Protein AF-A0A1B7W4K6-F1 (afdb_monomer)

Structure (mmCIF, N/CA/C/O backbone):
data_AF-A0A1B7W4K6-F1
#
_entry.id   AF-A0A1B7W4K6-F1
#
loop_
_atom_site.group_PDB
_atom_site.id
_atom_site.type_symbol
_atom_site.label_atom_id
_atom_site.label_alt_id
_atom_site.label_comp_id
_atom_site.label_asym_id
_atom_site.label_entity_id
_atom_site.label_seq_id
_atom_site.pdbx_PDB_ins_code
_atom_site.Cartn_x
_atom_site.Cartn_y
_atom_site.Cartn_z
_atom_site.occupancy
_atom_site.B_iso_or_equiv
_atom_site.auth_seq_id
_atom_site.auth_comp_id
_atom_site.auth_asym_id
_atom_site.auth_atom_id
_atom_site.pdbx_PDB_model_num
ATOM 1 N N . PHE A 1 1 ? -7.281 11.413 16.976 1.00 72.00 1 PHE A N 1
ATOM 2 C CA . PHE A 1 1 ? -6.930 10.022 16.628 1.00 72.00 1 PHE A CA 1
ATOM 3 C C . PHE A 1 1 ? -8.136 9.398 15.951 1.00 72.00 1 PHE A C 1
ATOM 5 O O . PHE A 1 1 ? -9.255 9.763 16.291 1.00 72.00 1 PHE A O 1
ATOM 12 N N . ILE A 1 2 ? -7.921 8.533 14.966 1.00 81.50 2 ILE A N 1
ATOM 13 C CA . ILE A 1 2 ? -8.994 7.879 14.210 1.00 81.50 2 ILE A CA 1
ATOM 14 C C . ILE A 1 2 ? -8.909 6.388 14.510 1.00 81.50 2 ILE A C 1
ATOM 16 O O . ILE A 1 2 ? -7.849 5.793 14.327 1.00 81.50 2 ILE A O 1
AT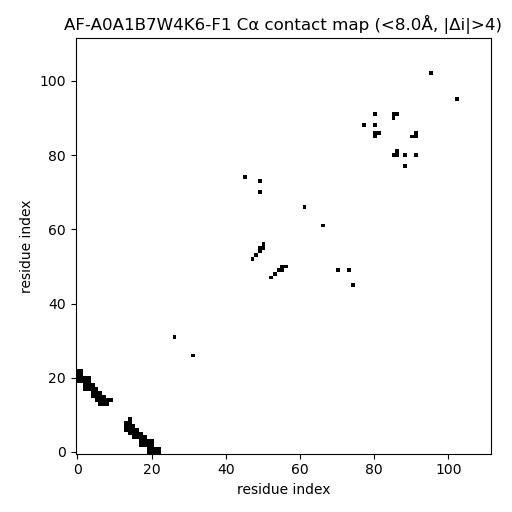OM 20 N N . LYS A 1 3 ? -10.002 5.807 15.005 1.00 87.81 3 LYS A N 1
ATOM 21 C CA . LYS A 1 3 ? -10.116 4.373 15.274 1.00 87.81 3 LYS A CA 1
ATOM 22 C C . LYS A 1 3 ? -10.771 3.710 14.068 1.00 87.81 3 LYS A C 1
ATOM 24 O O . LYS A 1 3 ? -11.837 4.145 13.646 1.00 87.81 3 LYS A O 1
ATOM 29 N N . VAL A 1 4 ? -10.137 2.678 13.529 1.00 85.88 4 VAL A N 1
ATOM 30 C CA . VAL A 1 4 ? -10.681 1.867 12.437 1.00 85.88 4 VAL A CA 1
ATOM 31 C C . VAL A 1 4 ? -10.759 0.431 12.913 1.00 85.88 4 VAL A C 1
ATOM 33 O O . VAL A 1 4 ? -9.755 -0.133 13.341 1.00 85.88 4 VAL A O 1
ATOM 36 N N . GLU A 1 5 ? -11.945 -0.152 12.824 1.00 88.81 5 GLU A N 1
ATOM 37 C CA . GLU A 1 5 ? -12.178 -1.560 13.118 1.00 88.81 5 GLU A CA 1
ATOM 38 C C . GLU A 1 5 ? -12.391 -2.300 11.803 1.00 88.81 5 GLU A C 1
ATOM 40 O O . GLU A 1 5 ? -13.123 -1.848 10.922 1.00 88.81 5 GLU A O 1
ATOM 45 N N . ARG A 1 6 ? -11.692 -3.419 11.642 1.00 86.19 6 ARG A N 1
ATOM 46 C CA . ARG A 1 6 ? -11.787 -4.296 10.479 1.00 86.19 6 ARG A CA 1
ATOM 47 C C . ARG A 1 6 ? -12.197 -5.664 10.975 1.00 86.19 6 ARG A C 1
ATOM 49 O O . ARG A 1 6 ? -11.535 -6.200 11.855 1.00 86.19 6 ARG A O 1
ATOM 56 N N . MET A 1 7 ? -13.241 -6.222 10.388 1.00 89.44 7 MET A N 1
ATOM 57 C CA . MET A 1 7 ? -13.713 -7.568 10.687 1.00 89.44 7 MET A CA 1
ATOM 58 C C . MET A 1 7 ? -13.906 -8.315 9.373 1.00 89.44 7 MET A C 1
ATOM 60 O O . MET A 1 7 ? -14.227 -7.700 8.354 1.00 89.44 7 MET A O 1
ATOM 64 N N . GLY A 1 8 ? -13.673 -9.620 9.372 1.00 90.44 8 GLY A N 1
ATOM 65 C CA . GLY A 1 8 ? -13.870 -10.443 8.187 1.00 90.44 8 GLY A CA 1
ATOM 66 C C . GLY A 1 8 ? -13.390 -11.870 8.387 1.00 90.44 8 GLY A C 1
ATOM 67 O O . GLY A 1 8 ? -13.046 -12.277 9.492 1.00 90.44 8 GLY A O 1
ATOM 68 N N . PHE A 1 9 ? -13.322 -12.617 7.289 1.00 90.44 9 PHE A N 1
ATOM 69 C CA . PHE A 1 9 ? -12.895 -14.012 7.285 1.00 90.44 9 PHE A CA 1
ATOM 70 C C . PHE A 1 9 ? -11.647 -14.188 6.418 1.00 90.44 9 PHE A C 1
ATOM 72 O O . PHE A 1 9 ? -11.553 -13.650 5.315 1.00 90.44 9 PHE A O 1
ATOM 79 N N . ARG A 1 10 ? -10.668 -14.943 6.921 1.00 85.19 10 ARG A N 1
ATOM 80 C CA . ARG A 1 10 ? -9.522 -15.451 6.156 1.00 85.19 10 ARG A CA 1
ATOM 81 C C . ARG A 1 10 ? -9.632 -16.973 6.110 1.00 85.19 10 ARG A C 1
ATOM 83 O O . ARG A 1 10 ? -9.233 -17.651 7.057 1.00 85.19 10 ARG A O 1
ATOM 90 N N . GLY A 1 11 ? -10.201 -17.495 5.024 1.00 87.62 11 GLY A N 1
ATOM 91 C CA . GLY A 1 11 ? -10.673 -18.884 4.985 1.00 87.62 11 GLY A CA 1
ATOM 92 C C . GLY A 1 11 ? -11.790 -19.078 6.012 1.00 87.62 11 GLY A C 1
ATOM 93 O O . GLY A 1 11 ? -12.669 -18.230 6.108 1.00 87.62 11 GLY A O 1
ATOM 94 N N . ASP A 1 12 ? -11.693 -20.119 6.838 1.00 89.88 12 ASP A N 1
ATOM 95 C CA . ASP A 1 12 ? -12.683 -20.411 7.892 1.00 89.88 12 ASP A CA 1
ATOM 96 C C . ASP A 1 12 ? -12.418 -19.680 9.221 1.00 89.88 12 ASP A C 1
ATOM 98 O O . ASP A 1 12 ? -13.122 -19.893 10.207 1.00 89.88 12 ASP A O 1
ATOM 102 N N . LYS A 1 13 ? -11.382 -18.833 9.292 1.00 87.56 13 LYS A N 1
ATOM 103 C CA . LYS A 1 13 ? -11.037 -18.095 10.515 1.00 87.56 13 LYS A CA 1
ATOM 104 C C . LYS A 1 13 ? -11.532 -16.660 10.442 1.00 87.56 13 LYS A C 1
ATOM 106 O O . LYS A 1 13 ? -11.117 -15.899 9.566 1.00 87.56 13 LYS A O 1
ATOM 111 N N . GLU A 1 14 ? -12.366 -16.284 11.402 1.00 92.56 14 GLU A N 1
ATOM 112 C CA . GLU A 1 14 ? -12.731 -14.891 11.629 1.00 92.56 14 GLU A CA 1
ATOM 113 C C . GLU A 1 14 ? -11.513 -14.104 12.132 1.00 92.56 14 GLU A C 1
ATOM 115 O O . GLU A 1 14 ? -10.691 -14.606 12.905 1.00 92.56 14 GLU A O 1
ATOM 120 N N . TYR A 1 15 ? -11.383 -12.862 11.682 1.00 91.75 15 TYR A N 1
ATOM 121 C CA . TYR A 1 15 ? -10.427 -11.917 12.226 1.00 91.75 15 TYR A CA 1
ATOM 122 C C . TYR A 1 15 ? -11.127 -10.605 12.560 1.00 91.75 15 TYR A C 1
ATOM 124 O O . TYR A 1 15 ? -11.995 -10.137 11.826 1.00 91.75 15 TYR A O 1
ATOM 132 N N . SER A 1 16 ? -10.687 -9.990 13.654 1.00 91.69 16 SER A N 1
ATOM 133 C CA . SER A 1 16 ? -11.046 -8.631 14.036 1.00 91.69 16 SER A CA 1
ATOM 134 C C . SER A 1 16 ? -9.770 -7.875 14.386 1.00 91.69 16 SER A C 1
ATOM 136 O O . SER A 1 16 ? -8.888 -8.403 15.066 1.00 91.69 16 SER A O 1
ATOM 138 N N . GLN A 1 17 ? -9.631 -6.659 13.867 1.00 88.88 17 GLN A N 1
ATOM 139 C CA . GLN A 1 17 ? -8.459 -5.822 14.070 1.00 88.88 17 GLN A CA 1
ATOM 140 C C . GLN A 1 17 ? -8.872 -4.372 14.298 1.00 88.88 17 GLN A C 1
ATOM 142 O O . GLN A 1 17 ? -9.590 -3.785 13.490 1.00 88.88 17 GLN A O 1
ATOM 147 N N . THR A 1 18 ? -8.327 -3.775 15.355 1.00 89.31 18 THR A N 1
ATOM 148 C CA . THR A 1 18 ? -8.485 -2.352 15.663 1.00 89.31 18 THR A CA 1
ATOM 149 C C . THR A 1 18 ? -7.180 -1.620 15.385 1.00 89.31 18 THR A C 1
ATOM 151 O O . THR A 1 18 ? -6.132 -1.982 15.916 1.00 89.31 18 THR A O 1
ATOM 154 N N . LEU A 1 19 ? -7.244 -0.579 14.559 1.00 85.88 19 LEU A N 1
ATOM 155 C CA . LEU A 1 19 ? -6.113 0.247 14.144 1.00 85.88 19 LEU A CA 1
ATOM 156 C C . LEU A 1 19 ? -6.350 1.697 14.568 1.00 85.88 19 LEU A C 1
ATOM 158 O O . LEU A 1 19 ? -7.459 2.219 14.437 1.00 85.88 19 LEU A O 1
ATOM 162 N N . TYR A 1 20 ? -5.294 2.356 15.040 1.00 86.38 20 TYR A N 1
ATOM 163 C CA . TYR A 1 20 ? -5.326 3.765 15.416 1.00 86.38 20 TYR A CA 1
ATOM 164 C C . TYR A 1 20 ? -4.448 4.570 14.467 1.00 86.38 20 TYR A C 1
ATOM 166 O O . TYR A 1 20 ? -3.248 4.330 14.368 1.00 86.38 20 TYR A O 1
ATOM 174 N N . TYR A 1 21 ? -5.049 5.547 13.793 1.00 81.62 21 TYR A N 1
ATOM 175 C CA . TYR A 1 21 ? -4.348 6.441 12.883 1.00 81.62 21 TYR A CA 1
ATOM 176 C C . TYR A 1 21 ? -4.249 7.855 13.454 1.00 81.62 21 TYR A C 1
ATOM 178 O O . TYR A 1 21 ? -5.183 8.385 14.074 1.00 81.62 21 TYR A O 1
ATOM 186 N N . ILE A 1 22 ? -3.108 8.488 13.192 1.00 85.19 22 ILE A N 1
ATOM 187 C CA . ILE A 1 22 ? -2.867 9.903 13.458 1.00 85.19 22 ILE A CA 1
ATOM 188 C C . ILE A 1 22 ? -2.847 10.610 12.105 1.00 85.19 22 ILE A C 1
ATOM 190 O O . ILE A 1 22 ? -2.096 10.233 11.212 1.00 85.19 22 ILE A O 1
ATOM 194 N N . SER A 1 23 ? -3.692 11.626 11.948 1.00 80.88 23 SER A N 1
ATOM 195 C CA . SER A 1 23 ? -3.705 12.477 10.761 1.00 80.88 23 SER A CA 1
ATOM 196 C C . SER A 1 23 ? -3.699 13.936 11.189 1.00 80.88 23 SER A C 1
ATOM 198 O O . SER A 1 23 ? -4.390 14.310 12.137 1.00 80.88 23 SER A O 1
ATOM 200 N N . SER A 1 24 ? -2.926 14.754 10.479 1.00 83.81 24 SER A N 1
ATOM 201 C CA . SER A 1 24 ? -2.920 16.211 10.624 1.00 83.81 24 SER A CA 1
ATOM 202 C C . SER A 1 24 ? -4.136 16.872 9.969 1.00 83.81 24 SER A C 1
ATOM 204 O O . SER A 1 24 ? -4.435 18.030 10.253 1.00 83.81 24 SER A O 1
ATOM 206 N N . LYS A 1 25 ? -4.864 16.148 9.109 1.00 79.50 25 LYS A N 1
ATOM 207 C CA . LYS A 1 25 ? -6.076 16.635 8.446 1.00 79.50 25 LYS A CA 1
ATOM 208 C C . LYS A 1 25 ? -7.319 16.114 9.158 1.00 79.50 25 LYS A C 1
ATOM 210 O O . LYS A 1 25 ? -7.426 14.928 9.464 1.00 79.50 25 LYS A O 1
ATOM 215 N N . LYS A 1 26 ? -8.297 16.998 9.363 1.00 77.94 26 LYS A N 1
ATOM 216 C CA . LYS A 1 26 ? -9.655 16.606 9.754 1.00 77.94 26 LYS A CA 1
ATOM 217 C C . LYS A 1 26 ? -10.409 16.177 8.495 1.00 77.94 26 LYS A C 1
ATOM 219 O O . LYS A 1 26 ? -10.856 17.022 7.729 1.00 77.94 26 LYS A O 1
ATOM 224 N N . LEU A 1 27 ? -10.480 14.871 8.261 1.00 80.69 27 LEU A N 1
ATOM 225 C CA . LEU A 1 27 ? -11.241 14.260 7.169 1.00 80.69 27 LEU A CA 1
ATOM 226 C C . LEU A 1 27 ? -12.494 13.585 7.736 1.00 80.69 27 LEU A C 1
ATOM 228 O O . LEU A 1 27 ? -12.501 13.179 8.899 1.00 80.69 27 LEU A O 1
ATOM 232 N N . THR A 1 28 ? -13.542 13.455 6.922 1.00 84.25 28 THR A N 1
ATOM 233 C CA . THR A 1 28 ? -14.696 12.619 7.279 1.00 84.25 28 THR A CA 1
ATOM 234 C C . THR A 1 28 ? -14.281 11.147 7.323 1.00 84.25 28 THR A C 1
ATOM 236 O O . THR A 1 28 ? -13.298 10.747 6.688 1.00 84.25 28 THR A O 1
ATOM 239 N N . ALA A 1 29 ? -15.023 10.332 8.077 1.00 83.00 29 ALA A N 1
ATOM 240 C CA . ALA A 1 29 ? -14.728 8.906 8.213 1.00 83.00 29 ALA A CA 1
ATOM 241 C C . ALA A 1 29 ? -14.721 8.181 6.855 1.00 83.00 29 ALA A C 1
ATOM 243 O O . ALA A 1 29 ? -13.845 7.353 6.619 1.00 83.00 29 ALA A O 1
ATOM 244 N N . GLU A 1 30 ? -15.629 8.539 5.942 1.00 84.38 30 GLU A N 1
ATOM 245 C CA . GLU A 1 30 ? -15.726 7.932 4.606 1.00 84.38 30 GLU A CA 1
ATOM 246 C C . GLU A 1 30 ? -14.495 8.235 3.748 1.00 84.38 30 GLU A C 1
ATOM 248 O O . GLU A 1 30 ? -13.872 7.321 3.208 1.00 84.38 30 GLU A O 1
ATOM 253 N N . ILE A 1 31 ? -14.088 9.507 3.678 1.00 85.00 31 ILE A N 1
ATOM 254 C CA . ILE A 1 31 ? -12.909 9.922 2.906 1.00 85.00 31 ILE A CA 1
ATOM 255 C C . ILE A 1 31 ? -11.651 9.272 3.486 1.00 85.00 31 ILE A C 1
ATOM 257 O O . ILE A 1 31 ? -10.766 8.841 2.748 1.00 85.00 31 ILE A O 1
ATOM 261 N N . PHE A 1 32 ? -11.560 9.173 4.813 1.00 85.62 32 PHE A N 1
ATOM 262 C CA . PHE A 1 32 ? -10.427 8.528 5.462 1.00 85.62 32 PHE A CA 1
ATOM 263 C C . PHE A 1 32 ? -10.383 7.020 5.187 1.00 85.62 32 PHE A C 1
ATOM 265 O O . PHE A 1 32 ? -9.318 6.488 4.879 1.00 85.62 32 PHE A O 1
ATOM 272 N N . ALA A 1 33 ? -11.531 6.340 5.237 1.00 84.38 33 ALA A N 1
ATOM 273 C CA . ALA A 1 33 ? -11.640 4.926 4.896 1.00 84.38 33 ALA A CA 1
ATOM 274 C C . ALA A 1 33 ? -11.236 4.668 3.438 1.00 84.38 33 ALA A C 1
ATOM 276 O O . ALA A 1 33 ? -10.440 3.764 3.182 1.00 84.38 33 ALA A O 1
ATOM 277 N N . GLN A 1 34 ? -11.696 5.503 2.501 1.00 86.38 34 GLN A N 1
ATOM 278 C CA . GLN A 1 34 ? -11.281 5.430 1.100 1.00 86.38 34 GLN A CA 1
ATOM 279 C C . GLN A 1 34 ? -9.766 5.622 0.960 1.00 86.38 34 GLN A C 1
ATOM 281 O O . GLN A 1 34 ? -9.102 4.824 0.304 1.00 86.38 34 GLN A O 1
ATOM 286 N N . LYS A 1 35 ? -9.186 6.625 1.630 1.00 84.88 35 LYS A N 1
ATOM 287 C CA . LYS A 1 35 ? -7.734 6.861 1.603 1.00 84.88 35 LYS A CA 1
ATOM 288 C C . LYS A 1 35 ? -6.935 5.699 2.183 1.00 84.88 35 LYS A C 1
ATOM 290 O O . LYS A 1 35 ? -5.884 5.372 1.643 1.00 84.88 35 LYS A O 1
ATOM 295 N N . ILE A 1 36 ? -7.422 5.058 3.245 1.00 84.25 36 ILE A N 1
ATOM 296 C CA . ILE A 1 36 ? -6.810 3.840 3.790 1.00 84.25 36 ILE A CA 1
ATOM 297 C C . ILE A 1 36 ? -6.833 2.714 2.753 1.00 84.25 36 ILE A C 1
ATOM 299 O O . ILE A 1 36 ? -5.822 2.038 2.585 1.00 84.25 36 ILE A O 1
ATOM 303 N N . GLN A 1 37 ? -7.962 2.501 2.073 1.00 83.81 37 GLN A N 1
ATOM 304 C CA . GLN A 1 37 ? -8.082 1.460 1.048 1.00 83.81 37 GLN A CA 1
ATOM 305 C C . GLN A 1 37 ? -7.161 1.737 -0.148 1.00 83.81 37 GLN A C 1
ATOM 307 O O . GLN A 1 37 ? -6.416 0.851 -0.560 1.00 83.81 37 GLN A O 1
ATOM 312 N N . GLU A 1 38 ? -7.148 2.973 -0.654 1.00 82.62 38 GLU A N 1
ATOM 313 C CA . GLU A 1 38 ? -6.237 3.414 -1.718 1.00 82.62 38 GLU A CA 1
ATOM 314 C C . GLU A 1 38 ? -4.771 3.214 -1.320 1.00 82.62 38 GLU A C 1
ATOM 316 O O . GLU A 1 38 ? -3.976 2.687 -2.097 1.00 82.62 38 GLU A O 1
ATOM 321 N N . HIS A 1 39 ? -4.409 3.591 -0.092 1.00 79.50 39 HIS A N 1
ATOM 322 C CA . HIS A 1 39 ? -3.052 3.420 0.413 1.00 79.50 39 HIS A CA 1
ATOM 323 C C . HIS A 1 39 ? -2.657 1.943 0.486 1.00 79.50 39 HIS A C 1
ATOM 325 O O . HIS A 1 39 ? -1.575 1.578 0.032 1.00 79.50 39 HIS A O 1
ATOM 331 N N . TRP A 1 40 ? -3.556 1.089 0.980 1.00 79.81 40 TRP A N 1
ATOM 332 C CA . TRP A 1 40 ? -3.315 -0.349 1.068 1.00 79.81 40 TRP A CA 1
ATOM 333 C C . TRP A 1 40 ? -3.120 -0.983 -0.314 1.00 79.81 40 TRP A C 1
ATOM 335 O O . TRP A 1 40 ? -2.252 -1.832 -0.481 1.00 79.81 40 TRP A O 1
ATOM 345 N N . LEU A 1 41 ? -3.865 -0.536 -1.331 1.00 74.12 41 LEU A N 1
ATOM 346 C CA . LEU A 1 41 ? -3.663 -0.979 -2.714 1.00 74.12 41 LEU A CA 1
ATOM 347 C C . LEU A 1 41 ? -2.272 -0.605 -3.242 1.00 74.12 41 LEU A C 1
ATOM 349 O O . LEU A 1 41 ? -1.625 -1.431 -3.885 1.00 74.12 41 LEU A O 1
ATOM 353 N N . ILE A 1 42 ? -1.798 0.612 -2.961 1.00 72.69 42 ILE A N 1
ATOM 354 C CA . ILE A 1 42 ? -0.464 1.074 -3.372 1.00 72.69 42 ILE A CA 1
ATOM 355 C C . ILE A 1 42 ? 0.624 0.258 -2.669 1.00 72.69 42 ILE A C 1
ATOM 357 O O . ILE A 1 42 ? 1.539 -0.236 -3.327 1.00 72.69 42 ILE A O 1
ATOM 361 N N . GLU A 1 43 ? 0.522 0.103 -1.350 1.00 71.44 43 GLU A N 1
ATOM 362 C CA . GLU A 1 43 ? 1.489 -0.640 -0.542 1.00 71.44 43 GLU A CA 1
ATOM 363 C C . GLU A 1 43 ? 1.540 -2.115 -0.958 1.00 71.44 43 GLU A C 1
ATOM 365 O O . GLU A 1 43 ? 2.623 -2.646 -1.185 1.00 71.44 43 GLU A O 1
ATOM 370 N N . ASN A 1 44 ? 0.385 -2.749 -1.178 1.00 73.38 44 ASN A N 1
ATOM 371 C CA . ASN A 1 44 ? 0.301 -4.141 -1.615 1.00 73.38 44 ASN A CA 1
ATOM 372 C C . ASN A 1 44 ? 0.901 -4.356 -3.016 1.00 73.38 44 ASN A C 1
ATOM 374 O O . ASN A 1 44 ? 1.595 -5.344 -3.243 1.00 73.38 44 ASN A O 1
ATOM 378 N N . GLN A 1 45 ? 0.687 -3.422 -3.951 1.00 70.56 45 GLN A N 1
ATOM 379 C CA . GLN A 1 45 ? 1.339 -3.473 -5.265 1.00 70.56 45 GLN A CA 1
ATOM 380 C C . GLN A 1 45 ? 2.859 -3.350 -5.142 1.00 70.56 45 GLN A C 1
ATOM 382 O O . GLN A 1 45 ? 3.581 -4.078 -5.810 1.00 70.56 45 GLN A O 1
ATOM 387 N N . VAL A 1 46 ? 3.357 -2.448 -4.294 1.00 73.00 46 VAL A N 1
ATOM 388 C CA . VAL A 1 46 ? 4.802 -2.278 -4.089 1.00 73.00 46 VAL A CA 1
ATOM 389 C C . VAL A 1 46 ? 5.412 -3.509 -3.409 1.00 73.00 46 VAL A C 1
ATOM 391 O O . VAL A 1 46 ? 6.462 -3.976 -3.847 1.00 73.00 46 VAL A O 1
ATOM 394 N N . HIS A 1 47 ? 4.758 -4.056 -2.382 1.00 70.88 47 HIS A N 1
ATOM 395 C CA . HIS A 1 47 ? 5.225 -5.241 -1.657 1.00 70.88 47 HIS A CA 1
ATOM 396 C C . HIS A 1 47 ? 5.263 -6.482 -2.535 1.00 70.88 47 HIS A C 1
ATOM 398 O O . HIS A 1 47 ? 6.300 -7.127 -2.620 1.00 70.88 47 HIS A O 1
ATOM 404 N N . TRP A 1 48 ? 4.191 -6.766 -3.279 1.00 71.00 48 TRP A N 1
ATOM 405 C CA . TRP A 1 48 ? 4.159 -7.936 -4.156 1.00 71.00 48 TRP A CA 1
ATOM 406 C C . 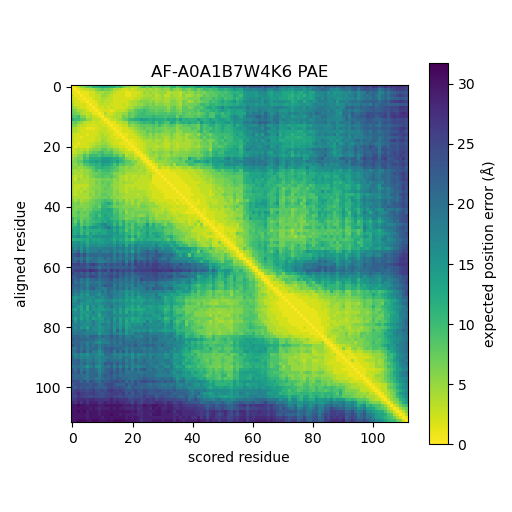TRP A 1 48 ? 5.324 -7.944 -5.155 1.00 71.00 48 TRP A C 1
ATOM 408 O O . TRP A 1 48 ? 5.904 -8.987 -5.441 1.00 71.00 48 TRP A O 1
ATOM 418 N N . VAL A 1 49 ? 5.717 -6.774 -5.659 1.00 69.81 49 VAL A N 1
ATOM 419 C CA . VAL A 1 49 ? 6.852 -6.650 -6.581 1.00 69.81 49 VAL A CA 1
ATOM 420 C C . VAL A 1 49 ? 8.175 -6.931 -5.881 1.00 69.81 49 VAL A C 1
ATOM 422 O O . VAL A 1 49 ? 9.006 -7.656 -6.429 1.00 69.81 49 VAL A O 1
ATOM 425 N N . LYS A 1 50 ? 8.372 -6.393 -4.676 1.00 70.69 50 LYS A N 1
ATOM 426 C CA . LYS A 1 50 ? 9.568 -6.655 -3.864 1.00 70.69 50 LYS A CA 1
ATOM 427 C C . LYS A 1 50 ? 9.696 -8.140 -3.518 1.00 70.69 50 LYS A C 1
ATOM 429 O O . LYS A 1 50 ? 10.737 -8.749 -3.767 1.00 70.69 50 LYS A O 1
ATOM 434 N N . ASP A 1 51 ? 8.601 -8.743 -3.078 1.00 67.81 51 ASP A N 1
ATOM 435 C CA . ASP A 1 51 ? 8.584 -10.116 -2.585 1.00 67.81 51 ASP A CA 1
ATOM 436 C C . ASP A 1 51 ? 8.669 -11.140 -3.730 1.00 67.81 51 ASP A C 1
ATOM 438 O O . ASP A 1 51 ? 9.385 -12.134 -3.624 1.00 67.81 51 ASP A O 1
ATOM 442 N N . VAL A 1 52 ? 7.976 -10.909 -4.855 1.00 66.12 52 VAL A N 1
ATOM 443 C CA . VAL A 1 52 ? 7.848 -11.899 -5.945 1.00 66.12 52 VAL A CA 1
ATOM 444 C C . VAL A 1 52 ? 8.827 -11.668 -7.092 1.00 66.12 52 VAL A C 1
ATOM 446 O O . VAL A 1 52 ? 9.392 -12.630 -7.611 1.00 66.12 52 VAL A O 1
ATOM 449 N N . ILE A 1 53 ? 9.028 -10.419 -7.519 1.00 66.62 53 ILE A N 1
ATOM 450 C CA . ILE A 1 53 ? 9.893 -10.112 -8.670 1.00 66.62 53 ILE A CA 1
ATOM 451 C C . ILE A 1 53 ? 11.344 -9.976 -8.225 1.00 66.62 53 ILE A C 1
ATOM 453 O O . ILE A 1 53 ? 12.241 -10.498 -8.884 1.00 66.62 53 ILE A O 1
ATOM 457 N N . PHE A 1 54 ? 11.570 -9.298 -7.102 1.00 64.50 54 PHE A N 1
ATOM 458 C CA . PHE A 1 54 ? 12.911 -9.102 -6.562 1.00 64.50 54 PHE A CA 1
ATOM 459 C C . PHE A 1 54 ? 13.318 -10.161 -5.536 1.00 64.50 54 PHE A C 1
ATOM 461 O O . PHE A 1 54 ? 14.498 -10.244 -5.198 1.00 64.50 54 PHE A O 1
ATOM 468 N N . ASN A 1 55 ? 12.380 -11.029 -5.128 1.00 65.56 55 ASN A N 1
ATOM 469 C CA . ASN A 1 55 ? 12.642 -12.210 -4.308 1.00 65.56 55 ASN A CA 1
ATOM 470 C C . ASN A 1 55 ? 13.381 -11.857 -3.001 1.00 65.56 55 ASN A C 1
ATOM 472 O O . ASN A 1 55 ? 14.200 -12.642 -2.517 1.00 65.56 55 ASN A O 1
ATOM 476 N N . GLU A 1 56 ? 13.102 -10.663 -2.461 1.00 61.09 56 GLU A N 1
ATOM 477 C CA . GLU A 1 56 ? 13.772 -10.086 -1.290 1.00 61.09 56 GLU A CA 1
ATOM 478 C C . GLU A 1 56 ? 13.647 -11.025 -0.080 1.00 61.09 56 GLU A C 1
ATOM 480 O O . GLU A 1 56 ? 14.652 -11.363 0.542 1.00 61.09 56 GLU A O 1
ATOM 485 N N . ASP A 1 57 ? 12.460 -11.603 0.128 1.00 59.28 57 ASP A N 1
ATOM 486 C CA . ASP A 1 57 ? 12.177 -12.587 1.183 1.00 59.28 57 ASP A CA 1
ATOM 487 C C . ASP A 1 57 ? 13.023 -13.873 1.101 1.00 59.28 57 ASP A C 1
ATOM 489 O O . ASP A 1 57 ? 13.266 -14.532 2.116 1.00 59.28 57 ASP A O 1
ATOM 493 N N . LYS A 1 58 ? 13.489 -14.260 -0.095 1.00 53.50 58 LYS A N 1
ATOM 494 C CA . LYS A 1 58 ? 14.373 -15.430 -0.272 1.00 53.50 58 LYS A CA 1
ATOM 495 C C . LYS A 1 58 ? 15.846 -15.049 -0.371 1.00 53.50 58 LYS A C 1
ATOM 497 O O . LYS A 1 58 ? 16.696 -15.944 -0.421 1.00 53.50 58 LYS A O 1
ATOM 502 N N . SER A 1 59 ? 16.172 -13.759 -0.415 1.00 56.47 59 SER A N 1
ATOM 503 C CA . SER A 1 59 ? 17.557 -13.318 -0.401 1.00 56.47 59 SER A CA 1
ATOM 504 C C . SER A 1 59 ? 18.144 -13.590 0.984 1.00 56.47 59 SER A C 1
ATOM 506 O O . SER A 1 59 ? 17.682 -13.094 2.007 1.00 56.47 59 SER A O 1
ATOM 508 N N . ARG A 1 60 ? 19.190 -14.422 1.046 1.00 55.16 60 ARG A N 1
ATOM 509 C CA . ARG A 1 60 ? 19.901 -14.770 2.295 1.00 55.16 60 ARG A CA 1
ATOM 510 C C . ARG A 1 60 ? 20.663 -13.586 2.911 1.00 55.16 60 ARG A C 1
ATOM 512 O O . ARG A 1 60 ? 21.249 -13.729 3.983 1.00 55.16 60 ARG A O 1
ATOM 519 N N . ILE A 1 61 ? 20.678 -12.440 2.234 1.00 56.03 61 ILE A N 1
ATOM 520 C CA . ILE A 1 61 ? 21.383 -11.228 2.638 1.00 56.03 61 ILE A CA 1
ATOM 521 C C . ILE A 1 61 ? 20.481 -10.454 3.605 1.00 56.03 61 ILE A C 1
ATOM 523 O O . ILE A 1 61 ? 19.823 -9.500 3.227 1.00 56.03 61 ILE A O 1
ATOM 527 N N . LYS A 1 62 ? 20.444 -10.869 4.876 1.00 54.88 62 LYS A N 1
ATOM 528 C CA . LYS A 1 62 ? 19.792 -10.103 5.953 1.00 54.88 62 LYS A CA 1
ATOM 529 C C . LYS A 1 62 ? 20.706 -8.975 6.422 1.00 54.88 62 LYS A C 1
ATOM 531 O O . LYS A 1 62 ? 21.276 -9.048 7.510 1.00 54.88 62 LYS A O 1
ATOM 536 N N . ASN A 1 63 ? 20.883 -7.951 5.597 1.00 59.94 63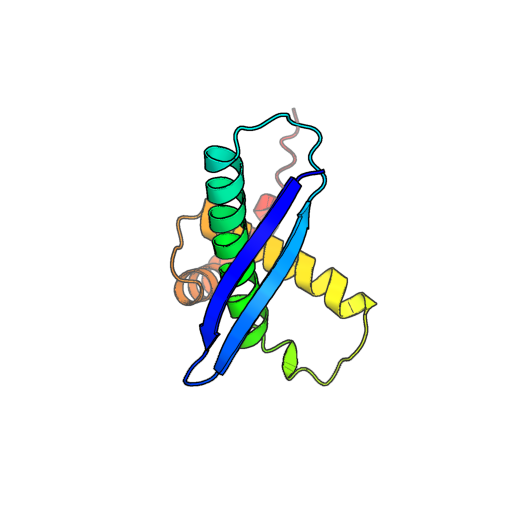 ASN A N 1
ATOM 537 C CA . ASN A 1 63 ? 21.543 -6.725 6.026 1.00 59.94 63 ASN A CA 1
ATOM 538 C C . ASN A 1 63 ? 20.550 -5.568 5.909 1.00 59.94 63 ASN A C 1
ATOM 540 O O . ASN A 1 63 ? 20.251 -5.119 4.809 1.00 59.94 63 ASN A O 1
ATOM 544 N N . LYS A 1 64 ? 20.081 -5.060 7.056 1.00 58.22 64 LYS A N 1
ATOM 545 C CA . LYS A 1 64 ? 19.073 -3.988 7.134 1.00 58.22 64 LYS A CA 1
ATOM 546 C C . LYS A 1 64 ? 19.467 -2.719 6.366 1.00 58.22 64 LYS A C 1
ATOM 548 O O . LYS A 1 64 ? 18.591 -1.979 5.928 1.00 58.22 64 LYS A O 1
ATOM 553 N N . GLU A 1 65 ? 20.765 -2.454 6.200 1.00 58.91 65 GLU A N 1
ATOM 554 C CA . GLU A 1 65 ? 21.235 -1.332 5.378 1.00 58.91 65 GLU A CA 1
ATOM 555 C C . GLU A 1 65 ? 21.031 -1.568 3.878 1.00 58.91 65 GLU A C 1
ATOM 557 O O . GLU A 1 65 ? 20.795 -0.619 3.128 1.00 58.91 65 GLU A O 1
ATOM 562 N N . VAL A 1 66 ? 21.132 -2.822 3.437 1.00 61.62 66 VAL A N 1
ATOM 563 C CA . VAL A 1 66 ? 20.916 -3.224 2.045 1.00 61.62 66 VAL A CA 1
ATOM 564 C C . VAL A 1 66 ? 19.421 -3.219 1.738 1.00 61.62 66 VAL A C 1
ATOM 566 O O . VAL A 1 66 ? 19.042 -2.630 0.733 1.00 61.62 66 VAL A O 1
ATOM 569 N N . ASP A 1 67 ? 18.579 -3.734 2.639 1.00 63.16 67 ASP A N 1
ATOM 570 C CA . ASP A 1 67 ? 17.112 -3.755 2.486 1.00 63.16 67 ASP A CA 1
ATOM 571 C C . ASP A 1 67 ? 16.540 -2.335 2.302 1.00 63.16 67 ASP A C 1
ATOM 573 O O . ASP A 1 67 ? 15.759 -2.061 1.390 1.00 63.16 67 ASP A O 1
ATOM 577 N N .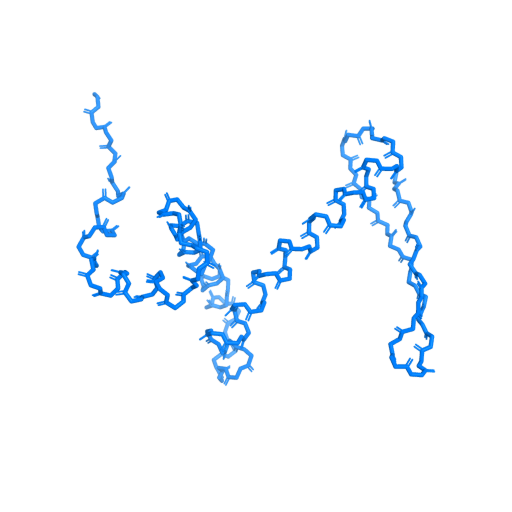 GLY A 1 68 ? 16.990 -1.370 3.117 1.00 64.81 68 GLY A N 1
ATOM 578 C CA . GLY A 1 68 ? 16.545 0.025 3.008 1.00 64.81 68 GLY A CA 1
ATOM 579 C C . GLY A 1 68 ? 16.936 0.687 1.680 1.00 64.81 68 GLY A C 1
ATOM 580 O O . GLY A 1 68 ? 16.108 1.336 1.034 1.00 64.81 68 GLY A O 1
ATOM 581 N N . LYS A 1 69 ? 18.186 0.493 1.238 1.00 72.06 69 LYS A N 1
ATOM 582 C CA . LYS A 1 69 ? 18.692 1.024 -0.043 1.00 72.06 69 LYS A CA 1
ATOM 583 C C . LYS A 1 69 ? 18.025 0.346 -1.240 1.00 72.06 69 LYS A C 1
ATOM 585 O O . LYS A 1 69 ? 17.713 1.002 -2.232 1.00 72.06 69 LYS A O 1
ATOM 590 N N . PHE A 1 70 ? 17.769 -0.951 -1.136 1.00 69.38 70 PHE A N 1
ATOM 591 C CA . PHE A 1 70 ? 17.107 -1.734 -2.167 1.00 69.38 70 PHE A CA 1
ATOM 592 C C . PHE A 1 70 ? 15.632 -1.348 -2.313 1.00 69.38 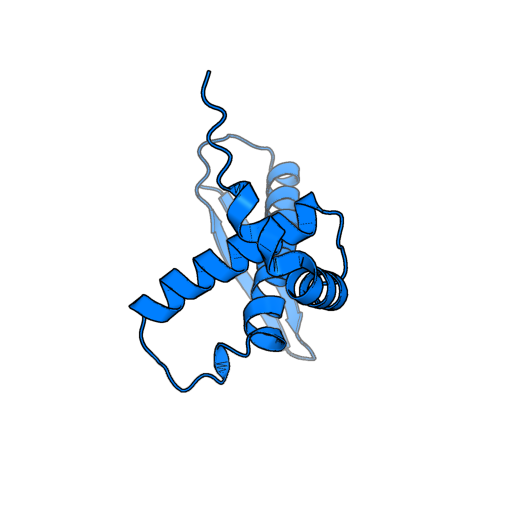70 PHE A C 1
ATOM 594 O O . PHE A 1 70 ? 15.157 -1.112 -3.420 1.00 69.38 70 PHE A O 1
ATOM 601 N N . SER A 1 71 ? 14.931 -1.152 -1.196 1.00 70.19 71 SER A N 1
ATOM 602 C CA . SER A 1 71 ? 13.556 -0.649 -1.166 1.00 70.19 71 SER A CA 1
ATOM 603 C C . SER A 1 71 ? 13.418 0.717 -1.860 1.00 70.19 71 SER A C 1
ATOM 605 O O . SER A 1 71 ? 12.466 0.934 -2.619 1.00 70.19 71 SER A O 1
ATOM 607 N N . LEU A 1 72 ? 14.392 1.616 -1.669 1.00 75.00 72 LEU A N 1
ATOM 608 C CA . LEU A 1 72 ? 14.494 2.893 -2.389 1.00 75.00 72 LEU A CA 1
ATOM 609 C C . LEU A 1 72 ? 14.708 2.692 -3.896 1.00 75.00 72 LEU A C 1
ATOM 611 O O . LEU A 1 72 ? 13.990 3.292 -4.694 1.00 75.00 72 LEU A O 1
ATOM 615 N N . LEU A 1 73 ? 15.638 1.815 -4.286 1.00 75.50 73 LEU A N 1
ATOM 616 C CA . LEU A 1 73 ? 15.919 1.500 -5.689 1.00 75.50 73 LEU A CA 1
ATOM 617 C C . LEU A 1 73 ? 14.689 0.922 -6.405 1.00 75.50 73 LEU A C 1
ATOM 619 O O . LEU A 1 73 ? 14.341 1.368 -7.495 1.00 75.50 73 LEU A O 1
ATOM 623 N N . VAL A 1 74 ? 13.987 -0.028 -5.784 1.00 76.44 74 VAL A N 1
ATOM 624 C CA . VAL A 1 74 ? 12.756 -0.610 -6.340 1.00 76.44 74 VAL A CA 1
ATOM 625 C C . VAL A 1 74 ? 11.669 0.454 -6.479 1.00 76.44 74 VAL A C 1
ATOM 627 O O . VAL A 1 74 ? 10.967 0.492 -7.488 1.00 76.44 74 VAL A O 1
ATOM 630 N N . THR A 1 75 ? 11.554 1.359 -5.506 1.00 78.50 75 THR A N 1
ATOM 631 C CA . THR A 1 75 ? 10.601 2.476 -5.574 1.00 78.50 75 THR A CA 1
ATOM 632 C C . THR A 1 75 ? 10.932 3.424 -6.731 1.00 78.50 75 THR A C 1
ATOM 634 O O . THR A 1 75 ? 10.030 3.819 -7.469 1.00 78.50 75 THR A O 1
ATOM 637 N N . LEU A 1 76 ? 12.214 3.743 -6.944 1.00 78.81 76 LEU A N 1
ATOM 638 C CA . LEU A 1 76 ? 12.672 4.552 -8.076 1.00 78.81 76 LEU A CA 1
ATOM 639 C C . LEU A 1 76 ? 12.334 3.882 -9.414 1.00 78.81 76 LEU A C 1
ATOM 641 O O . LEU A 1 76 ? 11.741 4.513 -10.284 1.00 78.81 76 LEU A O 1
ATOM 645 N N . ILE A 1 77 ? 12.646 2.592 -9.552 1.00 76.56 77 ILE A N 1
ATOM 646 C CA . ILE A 1 77 ? 12.360 1.806 -10.759 1.00 76.56 77 ILE A CA 1
ATOM 647 C C . ILE A 1 77 ? 10.853 1.783 -11.054 1.00 76.56 77 ILE A C 1
ATOM 649 O O . ILE A 1 77 ? 10.438 2.012 -12.189 1.00 76.56 77 ILE A O 1
ATOM 653 N N . LEU A 1 78 ? 10.017 1.564 -10.035 1.00 77.44 78 LEU A N 1
ATOM 654 C CA . LEU A 1 78 ? 8.560 1.584 -10.186 1.00 77.44 78 LEU A CA 1
ATOM 655 C C . LEU A 1 78 ? 8.037 2.958 -10.616 1.00 77.44 78 LEU A C 1
ATOM 657 O O . LEU A 1 78 ? 7.125 3.034 -11.441 1.00 77.44 78 LEU A O 1
ATOM 661 N N . ASN A 1 79 ? 8.611 4.039 -10.089 1.00 79.31 79 ASN A N 1
ATOM 662 C CA . ASN A 1 79 ? 8.254 5.394 -10.500 1.00 79.31 79 ASN A CA 1
ATOM 663 C C . ASN A 1 79 ? 8.649 5.661 -11.958 1.00 79.31 79 ASN A C 1
ATOM 665 O O . ASN A 1 79 ? 7.840 6.209 -12.699 1.00 79.31 79 ASN A O 1
ATOM 669 N N . VAL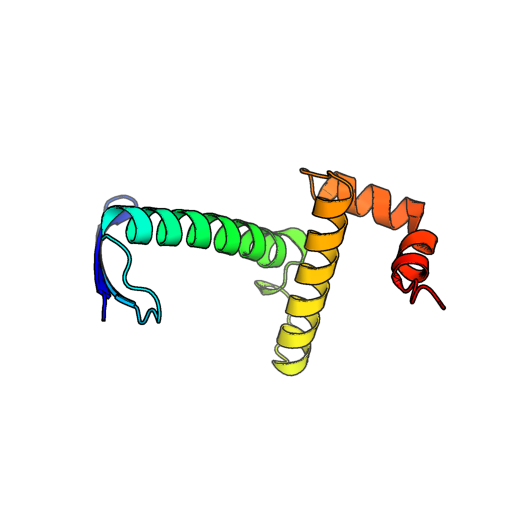 A 1 80 ? 9.827 5.206 -12.399 1.00 77.56 80 VAL A N 1
ATOM 670 C CA . VAL A 1 80 ? 10.243 5.287 -13.811 1.00 77.56 80 VAL A CA 1
ATOM 671 C C . VAL A 1 80 ? 9.275 4.517 -14.708 1.00 77.56 80 VAL A C 1
ATOM 673 O O . VAL A 1 80 ? 8.806 5.055 -15.708 1.00 77.56 80 VAL A O 1
ATOM 676 N N . TYR A 1 81 ? 8.899 3.291 -14.335 1.00 79.00 81 TYR A N 1
ATOM 677 C CA . TYR A 1 81 ? 7.944 2.498 -15.115 1.00 79.00 81 TYR A CA 1
ATOM 678 C C . TYR A 1 81 ? 6.589 3.187 -15.246 1.00 79.00 81 TYR A C 1
ATOM 680 O O . TYR A 1 81 ? 6.043 3.249 -16.346 1.00 79.00 81 TYR A O 1
ATOM 688 N N . ARG A 1 82 ? 6.085 3.770 -14.153 1.00 76.31 82 ARG A N 1
ATOM 689 C CA . ARG A 1 82 ? 4.840 4.547 -14.163 1.00 76.31 82 ARG A CA 1
ATOM 690 C C . ARG A 1 82 ? 4.945 5.792 -15.042 1.00 76.31 82 ARG A C 1
ATOM 692 O O . ARG A 1 82 ? 4.035 6.029 -15.830 1.00 76.31 82 ARG A O 1
ATOM 699 N N . SER A 1 83 ? 6.044 6.543 -14.964 1.00 74.75 83 SER A N 1
ATOM 700 C CA . SER A 1 83 ? 6.281 7.722 -15.812 1.00 74.75 83 SER A CA 1
ATOM 701 C C . SER A 1 83 ? 6.368 7.373 -17.299 1.00 74.75 83 SER A C 1
ATOM 703 O O . SER A 1 83 ? 5.950 8.161 -18.141 1.00 74.75 83 SER A O 1
ATOM 705 N N . CYS A 1 84 ? 6.853 6.178 -17.636 1.00 74.12 84 CYS A N 1
ATOM 706 C CA . CYS A 1 84 ? 6.869 5.674 -19.008 1.00 74.12 84 CYS A CA 1
ATOM 707 C C . CYS A 1 84 ? 5.554 4.985 -19.433 1.00 74.12 84 CYS A C 1
ATOM 709 O O . CYS A 1 84 ? 5.471 4.480 -20.550 1.00 74.12 84 CYS A O 1
ATOM 711 N N . GLY A 1 85 ? 4.530 4.952 -18.570 1.00 79.56 85 GLY A N 1
ATOM 712 C CA . GLY A 1 85 ? 3.220 4.360 -18.866 1.00 79.56 85 GLY A CA 1
ATOM 713 C C . GLY A 1 85 ? 3.175 2.829 -18.811 1.00 79.56 85 GLY A C 1
ATOM 714 O O . GLY A 1 85 ? 2.194 2.227 -19.250 1.00 7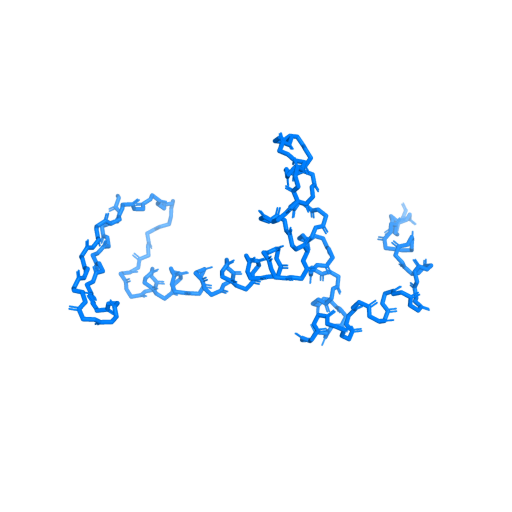9.56 85 GLY A O 1
ATOM 715 N N . PHE A 1 86 ? 4.205 2.171 -18.272 1.00 77.06 86 PHE A N 1
ATOM 716 C CA . PHE A 1 86 ? 4.229 0.717 -18.148 1.00 77.06 86 PHE A CA 1
ATOM 717 C C . PHE A 1 86 ? 3.376 0.255 -16.964 1.00 77.06 86 PHE A C 1
ATOM 719 O O . PHE A 1 86 ? 3.701 0.493 -15.802 1.00 77.06 86 PHE A O 1
ATOM 726 N N . ILE A 1 87 ? 2.291 -0.460 -17.267 1.00 67.25 87 ILE A N 1
ATOM 727 C CA . ILE A 1 87 ? 1.450 -1.146 -16.270 1.00 67.25 87 ILE A CA 1
ATOM 728 C C . ILE A 1 87 ? 2.077 -2.496 -15.881 1.00 67.25 87 ILE A C 1
ATOM 730 O O . ILE A 1 87 ? 1.979 -2.944 -14.740 1.00 67.25 87 ILE A O 1
ATOM 734 N N . SER A 1 88 ? 2.755 -3.139 -16.834 1.00 74.38 88 SER A N 1
ATOM 735 C CA . SER A 1 88 ? 3.430 -4.424 -16.663 1.00 74.38 88 SER A CA 1
ATOM 736 C C . SER A 1 88 ? 4.899 -4.221 -16.308 1.00 74.38 88 SER A C 1
ATOM 738 O O . SER A 1 88 ? 5.675 -3.629 -17.057 1.00 74.38 88 SER A O 1
ATOM 740 N N . ILE A 1 89 ? 5.301 -4.771 -15.166 1.00 71.19 89 ILE A N 1
ATOM 741 C CA . ILE A 1 89 ? 6.677 -4.671 -14.661 1.00 71.19 89 ILE A CA 1
ATOM 742 C C . ILE A 1 89 ? 7.649 -5.467 -15.524 1.00 71.19 89 ILE A C 1
ATOM 744 O O . ILE A 1 89 ? 8.795 -5.058 -15.673 1.00 71.19 89 ILE A O 1
ATOM 748 N N . LYS A 1 90 ? 7.195 -6.567 -16.134 1.00 70.06 90 LYS A N 1
ATOM 749 C CA . LYS A 1 90 ? 8.012 -7.346 -17.073 1.00 70.06 90 LYS A CA 1
ATOM 750 C C . LYS A 1 90 ? 8.317 -6.550 -18.338 1.00 70.06 90 LYS A C 1
ATOM 752 O O . LYS A 1 90 ? 9.451 -6.574 -18.811 1.00 70.06 90 LYS A O 1
ATOM 757 N N . ASP A 1 91 ? 7.334 -5.807 -18.840 1.00 75.25 91 ASP A N 1
ATOM 758 C CA . ASP A 1 91 ? 7.524 -4.952 -20.012 1.00 75.25 91 ASP A CA 1
ATOM 759 C C . ASP A 1 91 ? 8.412 -3.754 -19.670 1.00 75.25 91 ASP A C 1
ATOM 761 O O . ASP A 1 91 ? 9.337 -3.452 -20.422 1.00 75.25 91 ASP A O 1
ATOM 765 N N . GLY A 1 92 ? 8.227 -3.156 -18.486 1.00 77.62 92 GLY A N 1
ATOM 766 C CA . GLY A 1 92 ? 9.121 -2.125 -17.953 1.00 77.62 92 GLY A CA 1
ATOM 767 C C . GLY A 1 92 ? 10.566 -2.614 -17.792 1.00 77.62 92 GLY A C 1
ATOM 768 O O . GLY A 1 92 ? 11.493 -1.936 -18.226 1.00 77.62 92 GLY A O 1
ATOM 769 N N . GLN A 1 93 ? 10.773 -3.823 -17.258 1.00 74.75 93 GLN A N 1
ATOM 770 C CA . GLN A 1 93 ? 12.097 -4.445 -17.128 1.00 74.75 93 GLN A CA 1
ATOM 771 C C . GLN A 1 93 ? 12.738 -4.730 -18.486 1.00 74.75 93 GLN A C 1
ATOM 773 O O . GLN A 1 93 ? 13.910 -4.412 -18.688 1.00 74.75 93 GLN A O 1
ATOM 778 N N . SER A 1 94 ? 11.989 -5.301 -19.436 1.00 78.12 94 SER A N 1
ATOM 779 C CA . 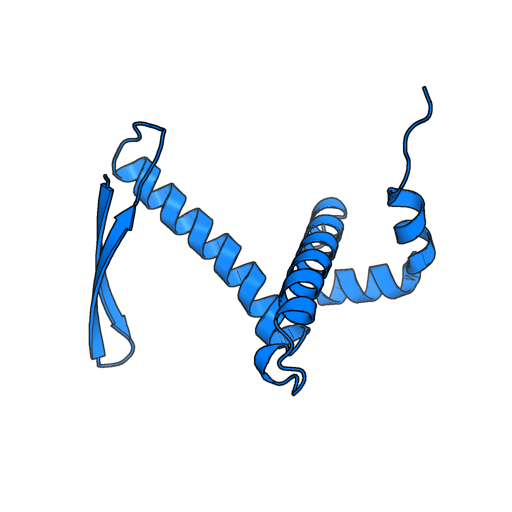SER A 1 94 ? 12.515 -5.541 -20.781 1.00 78.12 94 SER A CA 1
ATOM 780 C C . SER A 1 94 ? 12.838 -4.233 -21.498 1.00 78.12 94 SER A C 1
ATOM 782 O O . SER A 1 94 ? 13.818 -4.189 -22.241 1.00 78.12 94 SER A O 1
ATOM 784 N N . TRP A 1 95 ? 12.027 -3.192 -21.313 1.00 81.50 95 TRP A N 1
ATOM 785 C CA . TRP A 1 95 ? 12.273 -1.880 -21.893 1.00 81.50 95 TRP A CA 1
ATOM 786 C C . TRP A 1 95 ? 13.513 -1.225 -21.285 1.00 81.50 95 TRP A C 1
ATOM 788 O O . TRP A 1 95 ? 14.365 -0.756 -22.038 1.00 81.50 95 TRP A O 1
ATOM 798 N N . LEU A 1 96 ? 13.657 -1.266 -19.956 1.00 75.12 96 LEU A N 1
ATOM 799 C CA . LEU A 1 96 ? 14.810 -0.719 -19.243 1.00 75.12 96 LEU A CA 1
ATOM 800 C C . LEU A 1 96 ? 16.101 -1.439 -19.636 1.00 75.12 96 LEU A C 1
ATOM 802 O O . LEU A 1 96 ? 17.091 -0.784 -19.934 1.00 75.12 96 LEU A O 1
ATOM 806 N N . GLY A 1 97 ? 16.078 -2.772 -19.728 1.00 76.12 97 GLY A N 1
ATOM 807 C CA . GLY A 1 97 ? 17.231 -3.546 -20.196 1.00 76.12 97 GLY A CA 1
ATOM 808 C C . GLY A 1 97 ? 17.645 -3.207 -21.632 1.00 76.12 97 GLY A C 1
ATOM 809 O O . GLY A 1 97 ? 18.824 -3.277 -21.964 1.00 76.12 97 GLY A O 1
ATOM 810 N N . LYS A 1 98 ? 16.690 -2.798 -22.478 1.00 77.94 98 LYS A N 1
ATOM 811 C CA . LYS A 1 98 ? 16.937 -2.367 -23.864 1.00 77.94 98 LYS A CA 1
ATOM 812 C C . LYS A 1 98 ? 17.299 -0.884 -24.008 1.00 77.94 98 LYS A C 1
ATOM 814 O O . LYS A 1 98 ? 17.770 -0.513 -25.071 1.00 77.94 98 LYS A O 1
ATOM 819 N N . ASN A 1 99 ? 17.035 -0.053 -22.997 1.00 77.75 99 ASN A N 1
ATOM 820 C CA . ASN A 1 99 ? 17.215 1.406 -23.030 1.00 77.75 99 ASN A CA 1
ATOM 821 C C . ASN A 1 99 ? 17.993 1.894 -21.794 1.00 77.75 99 ASN A C 1
ATOM 823 O O . ASN A 1 99 ? 17.688 2.955 -21.245 1.00 77.75 99 ASN A O 1
ATOM 827 N N . TRP A 1 100 ? 18.955 1.107 -21.307 1.00 69.50 100 TRP A N 1
ATOM 828 C CA . TRP A 1 100 ? 19.651 1.388 -20.047 1.00 69.50 100 TRP A CA 1
ATOM 829 C C . TRP A 1 100 ? 20.373 2.746 -20.083 1.00 69.50 100 TRP A C 1
ATOM 831 O O . TRP A 1 100 ? 20.416 3.438 -19.067 1.00 69.50 100 TRP A O 1
ATOM 841 N N . GLU A 1 101 ? 20.837 3.189 -21.260 1.00 72.25 101 GLU A N 1
ATOM 842 C CA . GLU A 1 101 ? 21.426 4.519 -21.456 1.00 72.25 101 GLU A CA 1
ATOM 843 C C . GLU A 1 101 ? 20.480 5.679 -21.099 1.00 72.25 101 GLU A C 1
ATOM 845 O O . GLU A 1 101 ? 20.931 6.728 -20.641 1.00 72.25 101 GLU A O 1
ATOM 850 N N . LYS A 1 102 ? 19.158 5.499 -21.228 1.00 66.31 102 LYS A N 1
ATOM 851 C CA . LYS A 1 102 ? 18.178 6.533 -20.860 1.00 66.31 102 LYS A CA 1
ATOM 852 C C . LYS A 1 102 ? 18.028 6.695 -19.354 1.00 66.31 102 LYS A C 1
ATOM 854 O O . LYS A 1 102 ? 17.569 7.741 -18.915 1.00 66.31 102 LYS A O 1
ATOM 859 N N . MET A 1 103 ? 18.439 5.703 -18.565 1.00 59.66 103 MET A N 1
ATOM 860 C CA . MET A 1 103 ? 18.428 5.798 -17.105 1.00 59.66 103 MET A CA 1
ATOM 861 C C . MET A 1 103 ? 19.462 6.816 -16.602 1.00 59.66 103 MET A C 1
ATOM 863 O O . MET A 1 103 ? 19.193 7.519 -15.636 1.00 59.66 103 MET A O 1
ATOM 867 N N . LEU A 1 104 ? 20.599 6.947 -17.297 1.00 61.81 104 LEU A N 1
ATOM 868 C CA . LEU A 1 104 ? 21.640 7.942 -16.998 1.00 61.81 104 LEU A CA 1
ATOM 869 C C . LEU A 1 104 ? 21.249 9.361 -17.439 1.00 61.81 104 LEU A C 1
ATOM 871 O O . LEU A 1 104 ? 21.793 10.334 -16.933 1.00 61.81 104 LEU A O 1
ATOM 875 N N . LEU A 1 105 ? 20.294 9.482 -18.366 1.00 57.91 105 LEU A N 1
ATOM 876 C CA . LEU A 1 105 ? 19.788 10.764 -18.869 1.00 57.91 105 LEU A CA 1
ATOM 877 C C . LEU A 1 105 ? 18.642 11.341 -18.022 1.00 57.91 105 LEU A C 1
ATOM 879 O O . LEU A 1 105 ? 18.259 12.488 -18.232 1.00 57.91 105 LEU A O 1
ATOM 883 N N . VAL A 1 106 ? 18.099 10.579 -17.062 1.00 53.28 106 VAL A N 1
ATOM 884 C CA . VAL A 1 106 ? 17.103 11.088 -16.097 1.00 53.28 106 VAL A CA 1
ATOM 885 C C . VAL A 1 106 ? 17.736 12.055 -15.079 1.00 53.28 106 VAL A C 1
ATOM 887 O O . VAL A 1 106 ? 17.015 12.857 -14.494 1.00 53.28 106 VAL A O 1
ATOM 890 N N . ASP A 1 107 ? 19.069 12.092 -14.961 1.00 44.84 107 ASP A N 1
ATOM 891 C CA . ASP A 1 107 ? 19.830 13.110 -14.208 1.00 44.84 107 ASP A CA 1
ATOM 892 C C . ASP A 1 107 ? 20.000 14.440 -14.977 1.00 44.84 107 ASP A C 1
ATOM 894 O O . ASP A 1 107 ? 20.962 15.185 -14.781 1.00 44.84 107 ASP A O 1
ATOM 898 N N . GLY A 1 108 ? 19.037 14.780 -15.839 1.00 43.59 108 GLY A N 1
ATOM 899 C CA . GLY A 1 108 ? 18.886 16.113 -16.416 1.00 43.59 108 GLY A CA 1
ATOM 900 C C . GLY A 1 108 ? 18.527 17.143 -15.344 1.00 43.59 108 GLY A C 1
ATOM 901 O O . GLY A 1 108 ? 17.388 17.590 -15.249 1.00 43.59 108 GLY A O 1
ATOM 902 N N . PHE A 1 109 ? 19.516 17.525 -14.536 1.00 44.53 109 PHE A N 1
ATOM 903 C CA . PHE A 1 109 ? 19.636 18.878 -14.019 1.00 44.53 109 PHE A CA 1
ATOM 904 C C . PHE A 1 109 ? 19.623 19.787 -15.252 1.00 44.53 109 PHE A C 1
ATOM 906 O O . PHE A 1 109 ? 20.644 19.945 -15.923 1.00 44.53 109 PHE A O 1
ATOM 913 N N 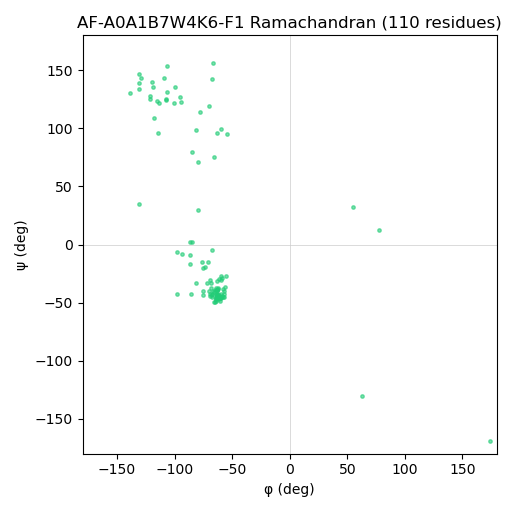. ASP A 1 110 ? 18.442 20.297 -15.603 1.00 41.56 110 ASP A N 1
ATOM 914 C CA . ASP A 1 110 ? 18.305 21.365 -16.584 1.00 41.56 110 ASP A CA 1
ATOM 915 C C . ASP A 1 110 ? 19.099 22.553 -16.041 1.00 41.56 110 ASP A C 1
ATOM 917 O O . ASP A 1 110 ? 18.671 23.269 -15.135 1.00 41.56 110 ASP A O 1
ATOM 921 N N . GLY A 1 111 ? 20.317 22.700 -16.561 1.00 43.25 111 GLY A N 1
ATOM 922 C CA . GLY A 1 111 ? 21.104 23.907 -16.426 1.00 43.25 111 GLY A CA 1
ATOM 923 C C . GLY A 1 111 ? 20.359 25.040 -17.115 1.00 43.25 111 GLY A C 1
ATOM 924 O O . GLY A 1 111 ? 20.457 25.200 -18.331 1.00 43.25 111 GLY A O 1
ATOM 925 N N . SER A 1 112 ? 19.601 25.792 -16.322 1.00 36.38 112 SER A N 1
ATOM 926 C CA . SER A 1 112 ? 19.274 27.195 -16.576 1.00 36.38 112 SER A CA 1
ATOM 927 C C . SER A 1 112 ? 20.403 28.088 -16.083 1.00 36.38 112 SER A C 1
ATOM 929 O O . SER A 1 112 ? 20.803 27.881 -14.912 1.00 36.38 112 SER A O 1
#

Sequence (112 aa):
FIKVERMGFRGDKEYSQTLYYISSKKLTAEIFAQKIQEHWLIENQVHWVKDVIFNEDKSRIKNKEVDGKFSLLVTLILNVYRSCGFISIKDGQSWLGKNWEKMLLVDGFDGS

InterPro domains:
  IPR002559 Transposase IS4-like domain [PF01609] (19-79)
  IPR047647 ISAs1 transposase [NF033564] (2-80)
  IPR051698 Transposase 11-like [PTHR30298] (16-82)

pLDDT: mean 73.73, std 12.27, range [36.38, 92.56]

Solvent-accessible surface area (backbone atoms only — not comparable to full-atom values): 6869 Å² total; per-residue (Å²): 123,45,82,45,79,47,74,53,67,65,81,95,43,78,47,77,49,79,46,81,44,84,69,98,67,94,67,56,72,67,61,48,52,51,49,52,53,54,50,50,54,52,52,49,55,54,45,51,43,42,49,66,75,64,33,52,84,74,48,87,74,86,42,75,73,54,54,55,55,48,55,51,51,54,51,51,52,53,50,52,26,51,75,71,68,40,87,46,66,67,59,34,49,56,48,43,73,74,43,53,74,58,64,70,57,68,72,64,74,78,84,124

Foldseek 3Di:
DDWDWDWDDDDPDIDIDIDDDDDPDDDDPVVVVVVVVVVVVVVVVLVCCCCPVVVVVVPPPPDPVCVVVVSVVSVVLVVVCVVVVHPDVVVSVVVCVVPVVVVVVVPPPPDD

Nearest PDB structures (foldseek):
  5epw-assembly1_B  TM=4.722E-01  e=9.539E+00  Human coronavirus NL63

Organism: NCBI:txid1710896

Radius of gyration: 18.99 Å; Cα contacts (8 Å, |Δi|>4): 55; chains: 1; bounding box: 37×48×40 Å

Secondary structure (DSSP, 8-state):
-EEEEEEEEETTEEEEEEEEE--SS---HHHHHHHHHHHHHHHHHHHHIIIIIS-GGG-S---HHHHHHHHHHHHHHHHHHHHTT---HHHHHHHHHH-HHHHHGGG-----

Mean predicted aligned error: 12.59 Å